Protein AF-A0A1J8Q792-F1 (afdb_monomer_lite)

InterPro domains:
  IPR001031 Thioesterase [PF00975] (16-71)
  IPR029058 Alpha/Beta hydrolase fold [G3DSA:3.40.50.1820] (5-71)
  IPR029058 Alpha/Beta hydrolase fold [SSF53474] (2-71)

Radius of gyration: 12.85 Å; chains: 1; bounding box: 32×23×33 Å

Sequence (71 aa):
EYDPIVPLQLTGNKTPIFFVHPGVGEVLIFVNLAKYFQNERPFYALRARGFEPGHPFFNTMDEMVSCYAAA

Foldseek 3Di:
DDDQKDWLEAAADPDEDEAEDPPVQDDPVCNVVQVVCHNHHTYIYGGFFPPDPPTHGDPDPVSSVVNVVVD

Structure (mmCIF, N/CA/C/O backbone):
data_AF-A0A1J8Q792-F1
#
_entry.id   AF-A0A1J8Q792-F1
#
loop_
_atom_site.group_PDB
_atom_site.id
_atom_site.type_symbol
_atom_site.label_atom_id
_atom_site.label_alt_id
_atom_site.label_comp_id
_atom_site.label_asym_id
_atom_site.label_entity_id
_atom_site.label_seq_id
_atom_site.pdbx_PDB_ins_code
_atom_site.Cartn_x
_atom_site.Cartn_y
_atom_site.Cartn_z
_atom_site.occupancy
_atom_site.B_iso_or_equiv
_atom_site.auth_seq_id
_atom_site.auth_comp_id
_atom_site.auth_asym_id
_atom_site.auth_atom_id
_atom_site.pdbx_PDB_model_num
ATOM 1 N N . GLU A 1 1 ? 13.924 -10.254 -3.057 1.00 82.31 1 GLU A N 1
ATOM 2 C CA . GLU A 1 1 ? 12.464 -10.151 -3.256 1.00 82.31 1 GLU A CA 1
ATOM 3 C C . GLU A 1 1 ? 12.004 -8.816 -2.680 1.00 82.31 1 GLU A C 1
ATOM 5 O O . GLU A 1 1 ? 12.699 -8.321 -1.799 1.00 82.31 1 GLU A O 1
ATOM 10 N N . TYR A 1 2 ? 10.978 -8.173 -3.238 1.00 94.94 2 TYR A N 1
ATOM 11 C CA . TYR A 1 2 ? 10.524 -6.844 -2.801 1.00 94.94 2 TYR A CA 1
ATOM 12 C C . TYR A 1 2 ? 9.174 -6.979 -2.097 1.00 94.94 2 TYR A C 1
ATOM 14 O O . TYR A 1 2 ? 8.272 -7.576 -2.674 1.00 94.94 2 TYR A O 1
ATOM 22 N N . ASP A 1 3 ? 9.054 -6.429 -0.888 1.00 96.25 3 ASP A N 1
ATOM 23 C CA . ASP A 1 3 ? 7.792 -6.351 -0.148 1.00 96.25 3 ASP A CA 1
ATOM 24 C C . ASP A 1 3 ? 7.162 -4.964 -0.377 1.00 96.25 3 ASP A C 1
ATOM 26 O O . ASP A 1 3 ? 7.728 -3.957 0.064 1.00 96.25 3 ASP A O 1
ATOM 30 N N . PRO A 1 4 ? 6.032 -4.876 -1.102 1.00 97.31 4 PRO A N 1
ATOM 31 C CA . PRO A 1 4 ? 5.372 -3.607 -1.369 1.00 97.31 4 PRO A CA 1
ATOM 32 C C . PRO A 1 4 ? 4.500 -3.122 -0.202 1.00 97.31 4 PRO A C 1
ATOM 34 O O . PRO A 1 4 ? 4.027 -1.983 -0.261 1.00 97.31 4 PRO A O 1
ATOM 37 N N . ILE A 1 5 ? 4.230 -3.950 0.816 1.00 98.12 5 ILE A N 1
ATOM 38 C CA . ILE A 1 5 ? 3.245 -3.655 1.860 1.00 98.12 5 ILE A CA 1
ATOM 39 C C . ILE A 1 5 ? 3.810 -2.643 2.853 1.00 98.12 5 ILE A C 1
ATOM 41 O O . ILE A 1 5 ? 4.782 -2.877 3.567 1.00 98.12 5 ILE A O 1
ATOM 45 N N . VAL A 1 6 ? 3.117 -1.515 2.968 1.00 98.19 6 VAL A N 1
ATOM 46 C CA . VAL A 1 6 ? 3.391 -0.487 3.967 1.00 98.19 6 VAL A CA 1
ATOM 47 C C . VAL A 1 6 ? 2.218 -0.420 4.946 1.00 98.19 6 VAL A C 1
ATOM 49 O O . VAL A 1 6 ? 1.126 0.026 4.573 1.00 98.19 6 VAL A O 1
ATOM 52 N N . PRO A 1 7 ? 2.407 -0.837 6.209 1.00 98.19 7 PRO A N 1
ATOM 53 C CA . PRO A 1 7 ? 1.393 -0.670 7.240 1.00 98.19 7 PRO A CA 1
ATOM 54 C C . PRO A 1 7 ? 1.291 0.805 7.643 1.00 98.19 7 PRO A C 1
ATOM 56 O O . PRO A 1 7 ? 2.271 1.404 8.083 1.00 98.19 7 PRO A O 1
ATOM 59 N N . LEU A 1 8 ? 0.099 1.396 7.519 1.00 98.25 8 LEU A N 1
ATOM 60 C CA . LEU A 1 8 ? -0.141 2.796 7.900 1.00 98.25 8 LEU A CA 1
ATOM 61 C C . LEU A 1 8 ? -0.946 2.917 9.196 1.00 98.25 8 LEU A C 1
ATOM 63 O O . LEU A 1 8 ? -0.736 3.846 9.974 1.00 98.25 8 LEU A O 1
ATOM 67 N N . GLN A 1 9 ? -1.855 1.975 9.448 1.00 97.88 9 GLN A N 1
ATOM 68 C CA . GLN A 1 9 ? -2.630 1.879 10.680 1.00 97.88 9 GLN A CA 1
ATOM 69 C C . GLN A 1 9 ? -3.039 0.405 10.877 1.00 97.88 9 GLN A C 1
ATOM 71 O O . GLN A 1 9 ? -3.472 -0.242 9.931 1.00 97.88 9 GLN A O 1
ATOM 76 N N . LEU A 1 10 ? -2.865 -0.155 12.082 1.00 98.06 10 LEU A N 1
ATOM 77 C CA . LEU A 1 10 ? -2.987 -1.610 12.318 1.00 98.06 10 LEU A CA 1
ATOM 78 C C . LEU A 1 10 ? -4.093 -2.027 13.301 1.00 98.06 10 LEU A C 1
ATOM 80 O O . LEU A 1 10 ? -4.299 -3.213 13.534 1.00 98.06 10 LEU A O 1
ATOM 84 N N . THR A 1 11 ? -4.786 -1.073 13.918 1.00 98.31 11 THR A N 1
ATOM 85 C CA . THR A 1 11 ? -5.836 -1.346 14.914 1.00 98.31 11 THR A CA 1
ATOM 86 C C . THR A 1 11 ? -7.217 -1.494 14.271 1.00 98.31 11 THR A C 1
ATOM 88 O O . THR A 1 11 ? -7.486 -0.955 13.200 1.00 98.31 11 THR A O 1
ATOM 91 N N . GLY A 1 12 ? -8.132 -2.179 14.954 1.00 97.88 12 GLY A N 1
ATOM 92 C CA . GLY A 1 12 ? -9.443 -2.531 14.405 1.00 97.88 12 GLY A CA 1
ATOM 93 C C . GLY A 1 12 ? -9.462 -3.953 13.849 1.00 97.88 12 GLY A C 1
ATOM 94 O O . GLY A 1 12 ? -8.430 -4.610 13.749 1.00 97.88 12 GLY A O 1
ATOM 95 N N . ASN A 1 13 ? -10.657 -4.456 13.555 1.00 98.12 13 ASN A N 1
ATOM 96 C CA . ASN A 1 13 ? -10.873 -5.878 13.268 1.00 98.12 13 ASN A CA 1
ATOM 97 C C . ASN A 1 13 ? -11.781 -6.150 12.062 1.00 98.12 13 ASN A C 1
ATOM 99 O O . ASN A 1 13 ? -12.032 -7.313 11.747 1.00 98.12 13 ASN A O 1
ATOM 103 N N . LYS A 1 14 ? -12.283 -5.114 11.379 1.00 98.56 14 LYS A N 1
ATOM 104 C CA . LYS A 1 14 ? -12.972 -5.310 10.098 1.00 98.56 14 LYS A CA 1
ATOM 105 C C . LYS A 1 14 ? -11.960 -5.631 8.993 1.00 98.56 14 LYS A C 1
ATOM 107 O O . LYS A 1 14 ? -10.752 -5.489 9.174 1.00 98.56 14 LYS A O 1
ATOM 112 N N . THR A 1 15 ? -12.478 -6.032 7.832 1.00 98.50 15 THR A N 1
ATOM 113 C CA . THR A 1 15 ? -11.685 -6.353 6.639 1.00 98.50 15 THR A CA 1
ATOM 114 C C . THR A 1 15 ? -10.654 -5.257 6.335 1.00 98.50 15 THR A C 1
ATOM 116 O O . THR A 1 15 ? -11.061 -4.095 6.178 1.00 98.50 15 THR A O 1
ATOM 119 N N . PRO A 1 16 ? -9.356 -5.613 6.235 1.00 98.44 16 PRO A N 1
ATOM 120 C CA . PRO A 1 16 ? -8.300 -4.683 5.862 1.00 98.44 16 PRO A CA 1
ATOM 121 C C . PRO A 1 16 ? -8.548 -4.019 4.512 1.00 98.44 16 PRO A C 1
ATOM 123 O O . PRO A 1 16 ? -9.209 -4.583 3.638 1.00 98.44 16 PRO A O 1
ATOM 126 N N . ILE A 1 17 ? -7.979 -2.833 4.335 1.00 98.19 17 ILE A N 1
ATOM 127 C CA . ILE A 1 17 ? -7.983 -2.122 3.056 1.00 98.19 17 ILE A CA 1
ATOM 128 C C . ILE A 1 17 ? -6.557 -1.880 2.573 1.00 98.19 17 ILE A C 1
ATOM 130 O O . ILE A 1 17 ? -5.661 -1.626 3.377 1.00 98.19 17 ILE A O 1
ATOM 134 N N . PHE A 1 18 ? -6.376 -1.962 1.254 1.00 98.44 18 PHE A N 1
ATOM 135 C CA . PHE A 1 18 ? -5.101 -1.786 0.564 1.00 98.44 18 PHE A CA 1
ATOM 136 C C . PHE A 1 18 ? -5.242 -0.690 -0.486 1.00 98.44 18 PHE A C 1
ATOM 138 O O . PHE A 1 18 ? -6.140 -0.745 -1.327 1.00 98.44 18 PHE A O 1
ATOM 145 N N . PHE A 1 19 ? -4.373 0.316 -0.424 1.00 98.38 19 PHE A N 1
ATOM 146 C CA . PHE A 1 19 ? -4.349 1.422 -1.380 1.00 98.38 19 PHE A CA 1
ATOM 147 C C . PHE A 1 19 ? -3.084 1.345 -2.234 1.00 98.38 19 PHE A C 1
ATOM 149 O O . PHE A 1 19 ? -1.974 1.321 -1.709 1.00 98.38 19 PHE A O 1
ATOM 156 N N . VAL A 1 20 ? -3.246 1.323 -3.556 1.00 98.25 20 VAL A N 1
ATOM 157 C CA . VAL A 1 20 ? -2.118 1.381 -4.495 1.00 98.25 20 VAL A CA 1
ATOM 158 C C . VAL A 1 20 ? -1.602 2.817 -4.562 1.00 98.25 20 VAL A C 1
ATOM 160 O O . VAL A 1 20 ? -2.395 3.761 -4.596 1.00 98.25 20 VAL A O 1
ATOM 163 N N . HIS A 1 21 ? -0.280 2.994 -4.566 1.00 97.88 21 HIS A N 1
ATOM 164 C CA . HIS A 1 21 ? 0.340 4.306 -4.722 1.00 97.88 21 HIS A CA 1
ATOM 165 C C . HIS A 1 21 ? -0.183 5.072 -5.966 1.00 97.88 21 HIS A C 1
ATOM 167 O O . HIS A 1 21 ? -0.509 4.471 -6.993 1.00 97.88 21 HIS A O 1
ATOM 173 N N . PRO A 1 22 ? -0.212 6.417 -5.939 1.00 95.75 22 PRO A N 1
ATOM 174 C CA . PRO A 1 22 ? -0.408 7.241 -7.132 1.00 95.75 22 PRO A CA 1
ATOM 175 C C . PRO A 1 22 ? 0.850 7.249 -8.022 1.00 95.75 22 PRO A C 1
ATOM 177 O O . PRO A 1 22 ? 1.858 6.626 -7.701 1.00 95.75 22 PRO A O 1
ATOM 180 N N . GLY A 1 23 ? 0.833 7.992 -9.133 1.00 91.38 23 GLY A N 1
ATOM 181 C CA . GLY A 1 23 ? 1.852 7.905 -10.194 1.00 91.38 23 GLY A CA 1
ATOM 182 C C . GLY A 1 23 ? 3.331 8.038 -9.786 1.00 91.38 23 GLY A C 1
ATOM 183 O O . GLY A 1 23 ? 4.187 7.553 -10.513 1.00 91.38 23 GLY A O 1
ATOM 184 N N . VAL A 1 24 ? 3.653 8.644 -8.636 1.00 91.56 24 VAL A N 1
ATOM 185 C CA . VAL A 1 24 ? 5.044 8.798 -8.156 1.00 91.56 24 VAL A CA 1
ATOM 186 C C . VAL A 1 24 ? 5.585 7.534 -7.467 1.00 91.56 24 VAL A C 1
ATOM 188 O O . VAL A 1 24 ? 6.783 7.443 -7.230 1.00 91.56 24 VAL A O 1
ATOM 191 N N . GLY A 1 25 ? 4.744 6.548 -7.140 1.00 96.19 25 GLY A N 1
ATOM 192 C CA . GLY A 1 25 ? 5.192 5.335 -6.441 1.00 96.19 25 GLY A CA 1
ATOM 193 C C . GLY A 1 25 ? 5.072 5.386 -4.919 1.00 96.19 25 GLY A C 1
ATOM 194 O O . GLY A 1 25 ? 5.375 4.396 -4.258 1.00 96.19 25 GLY A O 1
ATOM 195 N N . GLU A 1 26 ? 4.652 6.526 -4.358 1.00 95.94 26 GLU A N 1
ATOM 196 C CA . GLU A 1 26 ? 4.780 6.836 -2.931 1.00 95.94 26 GLU A CA 1
ATOM 197 C C . GLU A 1 26 ? 3.455 6.778 -2.131 1.00 95.94 26 GLU A C 1
ATOM 199 O O . GLU A 1 26 ? 2.403 7.244 -2.557 1.00 95.94 26 GLU A O 1
ATOM 204 N N . VAL A 1 27 ? 3.584 6.238 -0.925 1.00 97.69 27 VAL A N 1
ATOM 205 C CA . VAL A 1 27 ? 2.722 5.998 0.229 1.00 97.69 27 VAL A CA 1
ATOM 206 C C . VAL A 1 27 ? 2.049 7.138 0.992 1.00 97.69 27 VAL A C 1
ATOM 208 O O . VAL A 1 27 ? 0.892 7.076 1.414 1.00 97.69 27 VAL A O 1
ATOM 211 N N . LEU A 1 28 ? 2.853 8.160 1.292 1.00 96.12 28 LEU A N 1
ATOM 212 C CA . LEU A 1 28 ? 2.680 9.043 2.447 1.00 96.12 28 LEU A CA 1
ATOM 213 C C . LEU A 1 28 ? 1.456 9.947 2.317 1.00 96.12 28 LEU A C 1
ATOM 215 O O . LEU A 1 28 ? 0.924 10.410 3.328 1.00 96.12 28 LEU A O 1
ATOM 219 N N . ILE A 1 29 ? 0.948 10.134 1.096 1.00 97.12 29 ILE A N 1
ATOM 220 C CA . ILE A 1 29 ? -0.317 10.830 0.843 1.00 97.12 29 ILE A CA 1
ATOM 221 C C . ILE A 1 29 ? -1.499 10.193 1.597 1.00 97.12 29 ILE A C 1
ATOM 223 O O . ILE A 1 29 ? 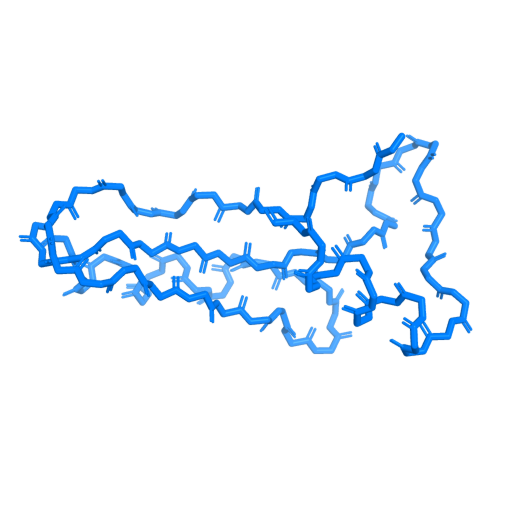-2.443 10.894 1.958 1.00 97.12 29 ILE A O 1
ATOM 227 N N . PHE A 1 30 ? -1.434 8.893 1.913 1.00 98.25 30 PHE A N 1
ATOM 228 C CA . PHE A 1 30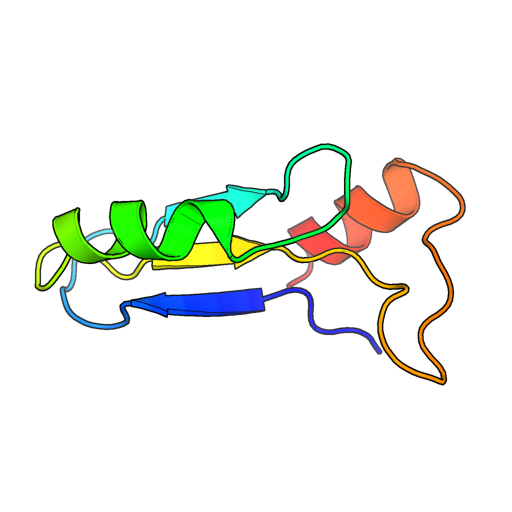 ? -2.490 8.179 2.634 1.00 98.25 30 PHE A CA 1
ATOM 229 C C . PHE A 1 30 ? -2.373 8.248 4.164 1.00 98.25 30 PHE A C 1
ATOM 231 O O . PHE A 1 30 ? -3.320 7.872 4.849 1.00 98.25 30 PHE A O 1
ATOM 238 N N . VAL A 1 31 ? -1.278 8.762 4.738 1.00 97.44 31 VAL A N 1
ATOM 239 C CA . VAL A 1 31 ? -1.047 8.737 6.200 1.00 97.44 31 VAL A CA 1
ATOM 240 C C . VAL A 1 31 ? -2.161 9.437 6.978 1.00 97.44 31 VAL A C 1
ATOM 242 O O . VAL A 1 31 ? -2.626 8.930 7.997 1.00 97.44 31 VAL A O 1
ATOM 245 N N . ASN A 1 32 ? -2.622 10.600 6.511 1.00 98.12 32 ASN A N 1
ATOM 246 C CA . ASN A 1 32 ? -3.714 11.308 7.183 1.00 98.12 32 ASN A CA 1
ATOM 247 C C . ASN A 1 3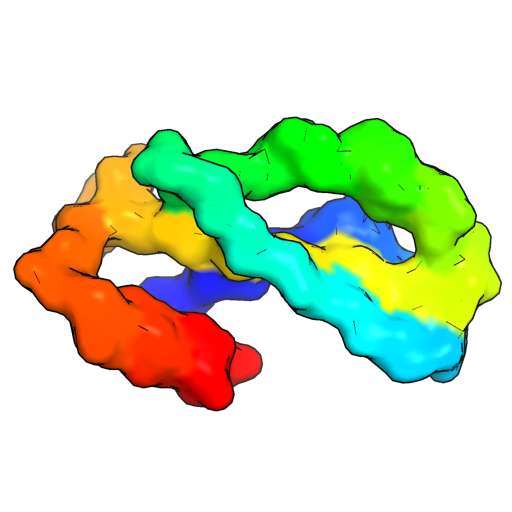2 ? -5.073 10.639 6.957 1.00 98.12 32 ASN A C 1
ATOM 249 O O . ASN A 1 32 ? -5.915 10.694 7.848 1.00 98.12 32 ASN A O 1
ATOM 253 N N . LEU A 1 33 ? -5.270 9.973 5.816 1.00 98.06 33 LEU A N 1
ATOM 254 C CA . LEU A 1 33 ? -6.480 9.200 5.545 1.00 98.06 33 LEU A CA 1
ATOM 255 C C . LEU A 1 33 ? -6.570 7.966 6.459 1.00 98.06 33 LEU A C 1
ATOM 257 O O . LEU A 1 33 ? -7.623 7.712 7.038 1.00 98.06 33 LEU A O 1
ATOM 261 N N . ALA A 1 34 ? -5.464 7.244 6.651 1.00 98.19 34 ALA A N 1
ATOM 262 C CA . ALA A 1 34 ? -5.408 6.037 7.478 1.00 98.19 34 ALA A CA 1
ATOM 263 C C . ALA A 1 34 ? -5.863 6.279 8.930 1.00 98.19 34 ALA A C 1
ATOM 265 O O . ALA A 1 34 ? -6.482 5.411 9.543 1.00 98.19 34 ALA A O 1
ATOM 266 N N . LYS A 1 35 ? -5.640 7.488 9.466 1.00 97.31 35 LYS A N 1
ATOM 267 C CA . LYS A 1 35 ? -6.072 7.880 10.821 1.00 97.31 35 LYS A CA 1
ATOM 268 C C . LYS A 1 35 ? -7.586 7.794 11.020 1.00 97.31 35 LYS A C 1
ATOM 270 O O . LYS A 1 35 ? -8.028 7.498 12.126 1.00 97.31 35 LYS A O 1
ATOM 27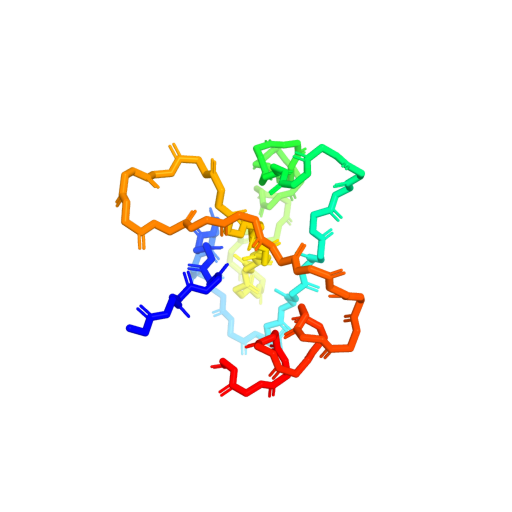5 N N . TYR A 1 36 ? -8.381 8.011 9.972 1.00 97.94 36 TYR A N 1
ATOM 276 C CA . TYR A 1 36 ? -9.843 7.935 10.062 1.00 97.94 36 TYR A CA 1
ATOM 277 C C . TYR A 1 36 ? -10.368 6.502 10.223 1.00 97.94 36 TYR A C 1
ATOM 279 O O . TYR A 1 36 ? -11.511 6.324 10.627 1.00 97.94 36 TYR A O 1
ATOM 287 N N . PHE A 1 37 ? -9.535 5.492 9.959 1.00 97.81 37 PHE A N 1
ATOM 288 C CA . PHE A 1 37 ? -9.878 4.076 10.107 1.00 97.81 37 PHE A CA 1
ATOM 289 C C . PHE A 1 37 ? -9.395 3.481 11.436 1.00 97.81 37 PHE A C 1
ATOM 291 O O . PHE A 1 37 ? -9.552 2.280 11.677 1.00 97.81 37 PHE A O 1
ATOM 298 N N . GLN A 1 38 ? -8.824 4.308 12.321 1.00 97.75 38 GLN A N 1
ATOM 299 C CA . GLN A 1 38 ? -8.298 3.847 13.596 1.00 97.75 38 GLN A CA 1
ATOM 300 C C . GLN A 1 38 ? -9.373 3.141 14.429 1.00 97.75 38 GLN A C 1
ATOM 302 O O . GLN A 1 38 ? -10.467 3.659 14.635 1.00 97.75 38 GLN A O 1
ATOM 307 N N . ASN A 1 39 ? -9.033 1.954 14.936 1.00 98.00 39 ASN A N 1
ATOM 308 C CA . ASN A 1 39 ? -9.917 1.052 15.681 1.00 98.00 39 ASN A CA 1
ATOM 309 C C . ASN A 1 39 ? -11.112 0.511 14.874 1.00 98.00 39 ASN A C 1
ATOM 311 O O . ASN A 1 39 ? -11.934 -0.211 15.433 1.00 98.00 39 ASN A O 1
ATOM 315 N N . GLU A 1 40 ? -11.199 0.802 13.574 1.00 98.38 40 GLU A N 1
ATOM 316 C CA . GLU A 1 40 ? -12.230 0.268 12.688 1.00 98.38 40 GLU A CA 1
ATOM 317 C C . GLU A 1 40 ? -11.698 -0.919 11.873 1.00 98.38 40 GLU A C 1
ATOM 319 O O . GLU A 1 40 ? -12.254 -2.019 11.942 1.00 98.38 40 GLU A O 1
ATOM 324 N N . ARG A 1 41 ? -10.612 -0.714 11.118 1.00 98.38 41 ARG A N 1
ATOM 325 C CA . ARG A 1 41 ? -9.984 -1.720 10.248 1.00 98.38 41 ARG A CA 1
ATOM 326 C C . ARG A 1 41 ? -8.507 -1.400 10.012 1.00 98.38 41 ARG A C 1
ATOM 328 O O . ARG A 1 41 ? -8.197 -0.218 9.901 1.00 98.38 41 ARG A O 1
ATOM 335 N N . PRO A 1 42 ? -7.641 -2.406 9.814 1.00 98.62 42 PRO A N 1
ATOM 336 C CA . PRO A 1 42 ? -6.276 -2.175 9.355 1.00 98.62 42 PRO A CA 1
ATOM 337 C C . PRO A 1 42 ? -6.224 -1.485 7.980 1.00 98.62 42 PRO A C 1
ATOM 339 O O . PRO A 1 42 ? -6.977 -1.838 7.064 1.00 98.62 42 PRO A O 1
ATOM 342 N N . PHE A 1 43 ? -5.302 -0.537 7.832 1.00 98.69 43 PHE A N 1
ATOM 343 C CA . PHE A 1 43 ? -5.019 0.205 6.606 1.00 98.69 43 PHE A CA 1
ATOM 344 C C . PHE A 1 43 ? -3.583 -0.062 6.146 1.00 98.69 43 PHE A C 1
ATOM 346 O O . PHE A 1 43 ? -2.613 0.319 6.814 1.00 98.69 43 PHE A O 1
ATOM 353 N N . TYR A 1 44 ? -3.461 -0.630 4.951 1.00 98.75 44 TYR A N 1
ATOM 354 C CA . TYR A 1 44 ? -2.202 -0.863 4.258 1.00 98.75 44 TYR A CA 1
ATOM 355 C C . TYR A 1 44 ? -2.146 -0.060 2.959 1.00 98.75 44 TYR A C 1
ATOM 357 O O . TYR A 1 44 ? -3.168 0.296 2.366 1.00 98.75 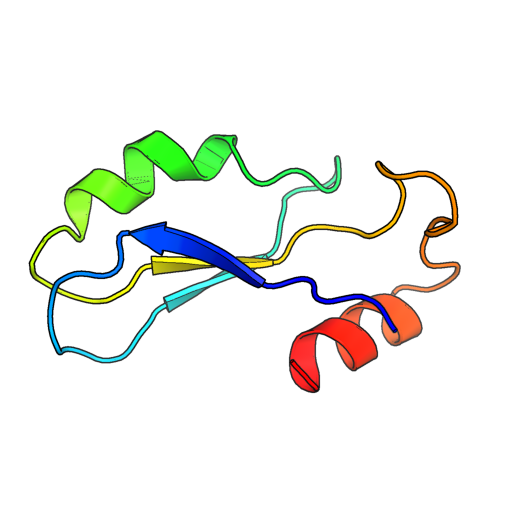44 TYR A O 1
ATOM 365 N N . ALA A 1 45 ? -0.937 0.200 2.487 1.00 98.50 45 ALA A N 1
ATOM 366 C CA . ALA A 1 45 ? -0.705 0.743 1.161 1.00 98.50 45 ALA A CA 1
ATOM 367 C C . ALA A 1 45 ? 0.400 -0.038 0.444 1.00 98.50 45 ALA A C 1
ATOM 369 O O . ALA A 1 45 ? 1.235 -0.664 1.088 1.00 98.50 45 ALA A O 1
ATOM 370 N N . LEU A 1 46 ? 0.377 -0.016 -0.886 1.00 98.50 46 LEU A N 1
ATOM 371 C CA . LEU A 1 46 ? 1.332 -0.709 -1.744 1.00 98.50 46 LEU A CA 1
ATOM 372 C C . LEU A 1 46 ? 2.257 0.319 -2.389 1.00 98.50 46 LEU A C 1
ATOM 374 O O . LEU A 1 46 ? 1.790 1.183 -3.136 1.00 98.50 46 LEU A O 1
ATOM 378 N N . ARG A 1 47 ? 3.552 0.244 -2.077 1.00 98.12 47 ARG A N 1
ATOM 379 C CA . ARG A 1 47 ? 4.585 1.168 -2.563 1.00 98.12 47 ARG A CA 1
ATOM 380 C C . ARG A 1 47 ? 5.312 0.596 -3.781 1.00 98.12 47 ARG A C 1
ATOM 382 O O . ARG A 1 47 ? 5.426 -0.618 -3.952 1.00 98.12 47 ARG A O 1
ATOM 389 N N . ALA A 1 48 ? 5.775 1.470 -4.669 1.00 97.50 48 ALA A N 1
ATOM 390 C CA . ALA A 1 48 ? 6.602 1.065 -5.802 1.00 97.50 48 ALA A CA 1
ATOM 391 C C . ALA A 1 48 ? 8.032 0.737 -5.373 1.00 97.50 48 ALA A C 1
ATOM 393 O O . ALA A 1 48 ? 8.615 1.412 -4.525 1.00 97.50 48 ALA A O 1
ATOM 394 N N . ARG A 1 49 ? 8.624 -0.251 -6.046 1.00 96.50 49 ARG A N 1
ATOM 395 C CA . ARG A 1 49 ? 10.066 -0.503 -6.035 1.00 96.50 49 ARG A CA 1
ATOM 396 C C . ARG A 1 49 ? 10.784 0.650 -6.754 1.00 96.50 49 ARG A C 1
ATOM 398 O O . ARG A 1 49 ? 10.243 1.187 -7.719 1.00 96.50 49 ARG A O 1
ATOM 405 N N . GLY A 1 50 ? 11.994 1.016 -6.330 1.00 95.00 50 GLY A N 1
ATOM 406 C CA . GLY A 1 50 ? 12.777 2.076 -6.989 1.00 95.00 50 GLY A CA 1
ATOM 407 C C . GLY A 1 50 ? 13.324 3.164 -6.071 1.00 95.00 50 GLY A C 1
ATOM 408 O O . GLY A 1 50 ? 14.088 4.010 -6.531 1.00 95.00 50 GLY A O 1
ATOM 409 N N . PHE A 1 51 ? 12.945 3.168 -4.791 1.00 92.75 51 PHE A N 1
ATOM 410 C CA . PHE A 1 51 ? 13.415 4.168 -3.828 1.00 92.75 51 PHE A CA 1
ATOM 411 C C . PHE A 1 51 ? 14.666 3.720 -3.062 1.00 92.75 51 PHE A C 1
ATOM 413 O O . PHE A 1 51 ? 15.419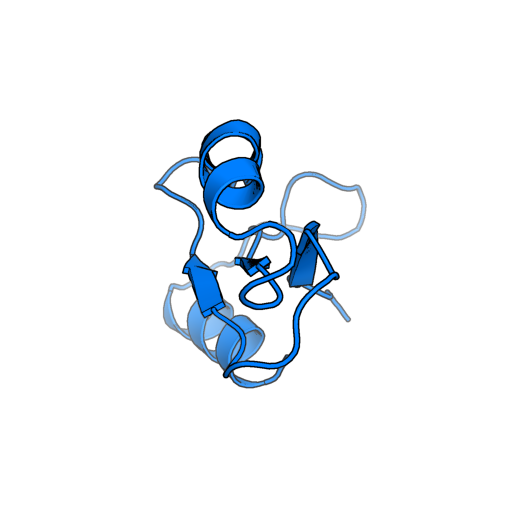 4.556 -2.566 1.00 92.75 51 PHE A O 1
ATOM 420 N N . GLU A 1 52 ? 14.895 2.412 -2.968 1.00 91.94 52 GLU A N 1
ATOM 421 C CA . GLU A 1 52 ? 15.979 1.801 -2.209 1.00 91.94 52 GLU A CA 1
ATOM 422 C C . GLU A 1 52 ? 17.061 1.204 -3.132 1.00 91.94 52 GLU A C 1
ATOM 424 O O . GLU A 1 52 ? 16.753 0.648 -4.194 1.00 91.94 52 GLU A O 1
ATOM 429 N N . PRO A 1 53 ? 18.346 1.245 -2.732 1.00 92.94 53 PRO A N 1
ATOM 430 C CA . PRO A 1 53 ? 19.404 0.527 -3.438 1.00 92.94 53 PRO A CA 1
ATOM 431 C C . PRO A 1 53 ? 19.098 -0.975 -3.550 1.00 92.94 53 PRO A C 1
ATOM 433 O O . PRO A 1 53 ? 18.639 -1.596 -2.597 1.00 92.94 53 PRO A O 1
ATOM 436 N N . GLY A 1 54 ? 19.376 -1.574 -4.712 1.00 93.44 54 GLY A N 1
ATOM 437 C CA . GLY A 1 54 ? 19.107 -3.000 -4.966 1.00 93.44 54 GLY A CA 1
ATOM 438 C C . GLY A 1 54 ? 17.670 -3.314 -5.403 1.00 93.44 54 GLY A C 1
ATOM 439 O O . GLY A 1 54 ? 17.355 -4.459 -5.723 1.00 93.44 54 GLY A O 1
ATOM 440 N N . HIS A 1 55 ? 16.816 -2.296 -5.487 1.00 94.50 55 HIS A N 1
ATOM 441 C CA . HIS A 1 55 ? 15.416 -2.404 -5.869 1.00 94.50 55 HIS A CA 1
ATOM 442 C C . HIS A 1 55 ? 15.142 -1.488 -7.077 1.00 94.50 55 HIS A C 1
ATOM 444 O O . HIS A 1 55 ? 14.634 -0.389 -6.887 1.00 94.50 55 HIS A O 1
ATOM 450 N N . PRO A 1 56 ? 15.493 -1.894 -8.319 1.00 94.88 56 PRO A N 1
ATOM 451 C CA . PRO A 1 56 ? 15.298 -1.060 -9.516 1.00 94.88 56 PRO A CA 1
ATOM 452 C C . PRO A 1 56 ? 13.810 -0.802 -9.799 1.00 94.88 56 PRO A C 1
ATOM 454 O O . PRO A 1 56 ? 12.954 -1.446 -9.214 1.00 94.88 56 PRO A O 1
ATOM 457 N N . PHE A 1 57 ? 13.447 0.092 -10.714 1.00 95.62 57 PHE A N 1
ATOM 458 C CA . PHE A 1 57 ? 12.029 0.261 -11.068 1.00 95.62 57 PHE A CA 1
ATOM 459 C C . PHE A 1 57 ? 11.426 -1.021 -11.670 1.00 95.62 57 PHE A C 1
ATOM 461 O O . PHE A 1 57 ? 12.145 -1.909 -12.138 1.00 95.62 57 PHE A O 1
ATOM 468 N N . PHE A 1 58 ? 10.099 -1.138 -11.629 1.00 95.69 58 PHE A N 1
ATOM 469 C CA . PHE A 1 58 ? 9.390 -2.108 -12.462 1.00 95.69 58 PHE A CA 1
ATOM 470 C C . PHE A 1 58 ? 9.512 -1.689 -13.930 1.00 95.69 58 PHE A C 1
ATOM 472 O O . PHE A 1 58 ? 9.412 -0.503 -14.246 1.00 95.69 58 PHE A O 1
ATOM 479 N N . ASN A 1 59 ? 9.724 -2.647 -14.831 1.00 95.31 59 ASN A N 1
ATOM 480 C CA . ASN A 1 59 ? 9.869 -2.359 -16.262 1.00 95.31 59 ASN A CA 1
ATOM 481 C C . ASN A 1 59 ? 8.525 -2.382 -16.998 1.00 95.31 59 ASN A C 1
ATOM 483 O O . ASN A 1 59 ? 8.411 -1.850 -18.100 1.00 95.31 59 ASN A O 1
ATOM 487 N N . THR A 1 60 ? 7.509 -3.013 -16.403 1.00 96.75 60 THR A N 1
ATOM 488 C CA . THR A 1 60 ? 6.159 -3.127 -16.962 1.00 96.75 60 THR A CA 1
ATOM 489 C C . THR A 1 60 ? 5.104 -3.007 -15.866 1.00 96.75 60 THR A C 1
ATOM 491 O O . THR A 1 60 ? 5.378 -3.275 -14.693 1.00 96.75 60 THR A O 1
ATOM 494 N N . MET A 1 61 ? 3.878 -2.646 -16.252 1.00 95.75 61 MET A N 1
ATOM 495 C CA . MET A 1 61 ? 2.745 -2.655 -15.321 1.00 95.75 61 MET A CA 1
ATOM 496 C C . MET A 1 61 ? 2.415 -4.070 -14.845 1.00 95.75 61 MET A C 1
ATOM 498 O O . MET A 1 61 ? 2.097 -4.241 -13.675 1.00 95.75 61 MET A O 1
ATOM 502 N N . ASP A 1 62 ? 2.553 -5.080 -15.706 1.00 98.06 62 ASP A N 1
ATOM 503 C CA . ASP A 1 62 ? 2.282 -6.475 -15.342 1.00 98.06 62 ASP A CA 1
ATOM 504 C C . ASP A 1 62 ? 3.258 -6.994 -14.276 1.00 98.06 62 ASP A C 1
ATOM 506 O O . ASP A 1 62 ? 2.838 -7.703 -13.361 1.00 98.06 62 ASP A O 1
ATOM 510 N N . GLU A 1 63 ? 4.540 -6.600 -14.334 1.00 97.00 63 GLU A N 1
ATOM 511 C CA . GLU A 1 63 ? 5.533 -6.908 -13.288 1.00 97.00 63 GLU A CA 1
ATOM 512 C C . GLU A 1 63 ? 5.098 -6.318 -11.938 1.00 97.00 63 GLU A C 1
ATOM 514 O O . GLU A 1 63 ? 5.106 -7.013 -10.920 1.00 97.00 63 GLU A O 1
ATOM 519 N N . MET A 1 64 ? 4.665 -5.054 -11.937 1.00 97.06 64 MET A N 1
ATOM 520 C CA . MET A 1 64 ? 4.192 -4.364 -10.735 1.00 97.06 64 MET A CA 1
ATOM 521 C C . MET A 1 64 ? 2.911 -4.999 -10.178 1.00 97.06 64 MET A C 1
ATOM 523 O O . MET A 1 64 ? 2.841 -5.304 -8.991 1.00 97.06 64 MET A O 1
ATOM 527 N N . VAL A 1 65 ? 1.912 -5.247 -11.031 1.00 97.25 65 VAL A N 1
ATOM 528 C CA . VAL A 1 65 ? 0.634 -5.862 -10.640 1.00 97.25 65 VAL A CA 1
ATOM 529 C C . VAL A 1 65 ? 0.852 -7.268 -10.089 1.00 97.25 65 VAL A C 1
ATOM 531 O O . VAL A 1 65 ? 0.273 -7.608 -9.060 1.00 97.25 65 VAL A O 1
ATOM 534 N N . SER A 1 66 ? 1.716 -8.066 -10.720 1.00 97.31 66 SER A N 1
ATOM 535 C CA . SER A 1 66 ? 2.039 -9.416 -10.243 1.00 97.31 66 SER A CA 1
ATOM 536 C C . SER A 1 66 ? 2.719 -9.379 -8.875 1.00 97.31 66 SER A C 1
ATOM 538 O O . SER A 1 66 ? 2.362 -10.158 -7.997 1.00 97.31 66 SER A O 1
ATOM 540 N N . CYS A 1 67 ? 3.651 -8.441 -8.665 1.00 97.38 67 CYS A N 1
ATOM 541 C CA . CYS A 1 67 ? 4.283 -8.221 -7.363 1.00 97.38 67 CYS A CA 1
ATOM 542 C C . CYS A 1 67 ? 3.258 -7.833 -6.287 1.00 97.38 67 CYS A C 1
ATOM 544 O O . CYS A 1 67 ? 3.347 -8.304 -5.161 1.00 97.38 67 CYS A O 1
ATOM 546 N N . TYR A 1 68 ? 2.290 -6.978 -6.625 1.00 97.62 68 TYR A N 1
ATOM 547 C CA . TYR A 1 68 ? 1.286 -6.478 -5.681 1.00 97.62 68 TYR A CA 1
ATOM 548 C C . TYR A 1 68 ? 0.216 -7.504 -5.336 1.00 97.62 68 TYR A C 1
ATOM 550 O O . TYR A 1 68 ? -0.249 -7.527 -4.206 1.00 97.62 68 TYR A O 1
ATOM 558 N N . ALA A 1 69 ? -0.178 -8.340 -6.293 1.00 97.00 69 ALA A N 1
ATOM 559 C CA . ALA A 1 69 ? -1.175 -9.382 -6.075 1.00 97.00 69 ALA A CA 1
ATOM 560 C C . ALA A 1 69 ? -0.625 -10.594 -5.303 1.00 97.00 69 ALA A C 1
ATOM 562 O O . ALA A 1 69 ? -1.411 -11.352 -4.738 1.00 97.00 69 ALA A O 1
ATOM 563 N N . ALA A 1 70 ? 0.695 -10.803 -5.325 1.00 96.12 70 ALA A N 1
ATOM 564 C CA . ALA A 1 70 ? 1.359 -11.914 -4.643 1.00 96.12 70 ALA A CA 1
ATOM 565 C C . ALA A 1 70 ? 1.759 -11.611 -3.188 1.00 96.12 70 ALA A C 1
ATOM 567 O O . ALA A 1 70 ? 2.085 -12.549 -2.461 1.00 96.12 70 ALA A O 1
ATOM 568 N N . ALA A 1 71 ? 1.771 -10.333 -2.797 1.00 92.69 71 ALA A N 1
ATOM 569 C CA . ALA A 1 71 ? 2.078 -9.875 -1.442 1.00 92.69 71 ALA A CA 1
ATOM 570 C C . ALA A 1 71 ? 0.873 -10.049 -0.503 1.00 92.69 71 ALA A C 1
ATOM 572 O O . ALA A 1 71 ? 1.092 -10.468 0.656 1.00 92.69 71 ALA A O 1
#

pLDDT: mean 96.69, std 2.52, range [82.31, 98.75]

Organism: NCBI:txid180088

Secondary structure (DSSP, 8-state):
----EEEEE----SPPEEEE--TT---GGGHHHHGGGTTT--EEEEPPS-SSTT-PPPSSHHHHHHHHHH-